Protein AF-A0A0N4VUR2-F1 (afdb_monomer)

Nearest PDB structures (foldseek):
  3dlx-assembly2_C  TM=9.865E-01  e=2.578E-16  Homo sapiens
  1o9l-assembly2_C  TM=9.875E-01  e=9.968E-16  Sus scrofa
  8i3y-assembly1_B  TM=9.852E-01  e=6.665E-13  Trypanosoma brucei brucei TREU927
  8i3y-assembly1_D  TM=9.845E-01  e=1.540E-12  Trypanosoma brucei brucei TREU927
  5dbn-assembly2_E  TM=8.502E-01  e=3.918E-10  Escherichia coli DH5[alpha]

Organism: Haemonchus placei (NCBI:txid6290)

Secondary structure (DSSP, 8-state):
-TTTT--HHHHHHHHHTT--SEEEE-S----TTSTTHHHHHTT-EEEEEES--TT-HHHHHHHHTTSSEEEE--HHHHHHHHHHHHTT------STTTTSHHHH---EEEE-SSSTT-EEEEPPPPP-------

Sequence (134 aa):
FGLCGVPENLIAALRETGQKNLTCVSNNAGVDDWGLGVLLKTRQIKKVIASYVGENEEFARQYLSGELELEFSPQGTLAERIRAAGAGIPAFYTPTGYGTLIQEGGAPMRYSQTEKGKIEVASPPKEVSSIKAE

Structure (mmCIF, N/CA/C/O backbone):
data_AF-A0A0N4VUR2-F1
#
_entry.id   AF-A0A0N4VUR2-F1
#
loop_
_atom_site.group_PDB
_atom_site.id
_atom_site.type_symbol
_atom_site.label_atom_id
_atom_site.label_alt_id
_atom_site.label_comp_id
_atom_site.label_asym_id
_atom_site.label_entity_id
_atom_site.label_seq_id
_atom_site.pdbx_PDB_ins_code
_atom_site.Cartn_x
_atom_site.Cartn_y
_atom_site.Cartn_z
_atom_site.occupancy
_atom_site.B_iso_or_equiv
_atom_site.auth_seq_id
_atom_site.auth_comp_id
_atom_site.auth_asym_id
_atom_site.auth_atom_id
_atom_site.pdbx_PDB_model_num
ATOM 1 N N . PHE A 1 1 ? -9.785 6.889 -10.256 1.00 89.62 1 PHE A N 1
ATOM 2 C CA . PHE A 1 1 ? -8.814 7.965 -9.960 1.00 89.62 1 PHE A CA 1
ATOM 3 C C . PHE A 1 1 ? -9.544 9.054 -9.200 1.00 89.62 1 PHE A C 1
ATOM 5 O O . PHE A 1 1 ? -10.571 9.517 -9.690 1.00 89.62 1 PHE A O 1
ATOM 12 N N . GLY A 1 2 ? -9.079 9.408 -8.000 1.00 86.69 2 GLY A N 1
ATOM 13 C CA . GLY A 1 2 ? -9.891 10.195 -7.071 1.00 86.69 2 GLY A CA 1
ATOM 14 C C . GLY A 1 2 ? -11.237 9.500 -6.851 1.00 86.69 2 GLY A C 1
ATOM 15 O O . GLY A 1 2 ? -11.268 8.335 -6.457 1.00 86.69 2 GLY A O 1
ATOM 16 N N . LEU A 1 3 ? -12.328 10.179 -7.211 1.00 87.31 3 LEU A N 1
ATOM 17 C CA . LEU A 1 3 ? -13.702 9.677 -7.079 1.00 87.31 3 LEU A CA 1
ATOM 18 C C . LEU A 1 3 ? -14.294 9.103 -8.379 1.00 87.31 3 LEU A C 1
ATOM 20 O O . LEU A 1 3 ? -15.388 8.550 -8.362 1.00 87.31 3 LEU A O 1
ATOM 24 N N . CYS A 1 4 ? -13.580 9.202 -9.503 1.00 92.62 4 CYS A N 1
ATOM 25 C CA . CYS A 1 4 ? -14.046 8.714 -10.801 1.00 92.62 4 CYS A CA 1
ATOM 26 C C . CYS A 1 4 ? -13.610 7.260 -11.051 1.00 92.62 4 CYS A C 1
ATOM 28 O O . CYS A 1 4 ? -12.446 6.911 -10.818 1.00 92.62 4 CYS A O 1
ATOM 30 N N . GLY A 1 5 ? -14.526 6.424 -11.555 1.00 92.69 5 GLY A N 1
ATOM 31 C CA . GLY A 1 5 ? -14.265 5.011 -11.866 1.00 92.69 5 GLY A CA 1
ATOM 32 C C . GLY A 1 5 ? -14.029 4.144 -10.625 1.00 92.69 5 GLY A C 1
ATOM 33 O O . GLY A 1 5 ? -13.261 3.185 -10.675 1.00 92.69 5 GLY A O 1
ATOM 34 N N . VAL A 1 6 ? -14.619 4.531 -9.494 1.00 94.06 6 VAL A N 1
ATOM 35 C CA . VAL A 1 6 ? -14.598 3.764 -8.245 1.00 94.06 6 VAL A CA 1
ATOM 36 C C . VAL A 1 6 ? -15.712 2.714 -8.309 1.00 94.06 6 VAL A C 1
ATOM 38 O O . VAL A 1 6 ? -16.783 3.041 -8.788 1.00 94.06 6 VAL A O 1
ATOM 41 N N . PRO A 1 7 ? -15.506 1.466 -7.859 1.00 95.75 7 PRO A N 1
ATOM 42 C CA . PRO A 1 7 ? -16.568 0.462 -7.831 1.00 95.75 7 PRO A CA 1
ATOM 43 C C . PRO A 1 7 ? -17.408 0.575 -6.543 1.00 95.75 7 PRO A C 1
ATOM 45 O O . PRO A 1 7 ? -17.294 -0.270 -5.651 1.00 95.75 7 PRO A O 1
ATOM 48 N N . GLU A 1 8 ? -18.233 1.621 -6.405 1.00 95.62 8 GLU A N 1
ATOM 49 C CA . GLU A 1 8 ? -18.887 1.974 -5.132 1.00 95.62 8 GLU A CA 1
ATOM 50 C C . GLU A 1 8 ? -19.762 0.856 -4.547 1.00 95.62 8 GLU A C 1
ATOM 52 O O . GLU A 1 8 ? -19.663 0.561 -3.356 1.00 95.62 8 GLU A O 1
ATOM 57 N N . ASN A 1 9 ? -20.540 0.161 -5.381 1.00 96.94 9 ASN A N 1
ATOM 58 C CA . ASN A 1 9 ? -21.428 -0.912 -4.921 1.00 96.94 9 ASN A CA 1
ATOM 59 C C . ASN A 1 9 ? -20.648 -2.128 -4.401 1.00 96.94 9 ASN A C 1
ATOM 61 O O . ASN A 1 9 ? -21.032 -2.731 -3.401 1.00 96.94 9 ASN A O 1
ATOM 65 N N . LEU A 1 10 ? -19.524 -2.474 -5.040 1.00 98.12 10 LEU A N 1
ATOM 66 C CA . LEU A 1 10 ? -18.671 -3.573 -4.577 1.00 98.12 10 LEU A CA 1
ATOM 67 C C . LEU A 1 10 ? -17.964 -3.214 -3.270 1.00 98.12 10 LEU A C 1
ATOM 69 O O . LEU A 1 10 ? -17.808 -4.068 -2.402 1.00 98.12 10 LEU A O 1
ATOM 73 N N . ILE A 1 11 ? -17.560 -1.954 -3.109 1.00 97.38 11 ILE A N 1
ATOM 74 C CA . ILE A 1 11 ? -16.956 -1.472 -1.865 1.00 97.38 11 ILE A CA 1
ATOM 75 C C . ILE A 1 11 ? -17.984 -1.482 -0.726 1.00 97.38 11 ILE A C 1
ATOM 77 O O . ILE A 1 11 ? -17.656 -1.915 0.379 1.00 97.38 11 ILE A O 1
ATOM 81 N N . ALA A 1 12 ? -19.222 -1.053 -0.986 1.00 96.88 12 ALA A N 1
ATOM 82 C CA . ALA A 1 12 ? -20.308 -1.125 -0.013 1.00 96.88 12 ALA A CA 1
ATOM 83 C C . ALA A 1 12 ? -20.595 -2.579 0.401 1.00 96.88 12 ALA A C 1
ATOM 85 O O . ALA A 1 12 ? -20.605 -2.879 1.593 1.00 96.88 12 ALA A O 1
ATOM 86 N N . ALA A 1 13 ? -20.700 -3.498 -0.562 1.00 98.19 13 ALA A N 1
ATOM 87 C CA . ALA A 1 13 ? -20.871 -4.921 -0.274 1.00 98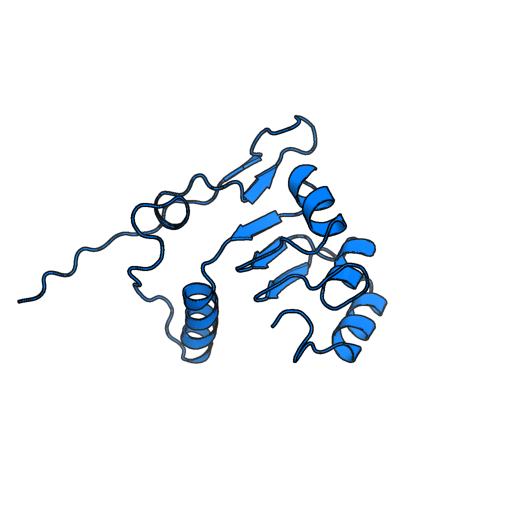.19 13 ALA A CA 1
ATOM 88 C C . ALA A 1 13 ? -19.689 -5.491 0.535 1.00 98.19 13 ALA A C 1
ATOM 90 O O . ALA A 1 13 ? -19.884 -6.201 1.519 1.00 98.19 13 ALA A O 1
ATOM 91 N N . LEU A 1 14 ? -18.445 -5.139 0.183 1.00 98.12 14 LEU A N 1
ATOM 92 C CA . LEU A 1 14 ? -17.254 -5.555 0.931 1.00 98.12 14 LEU A CA 1
ATOM 93 C C . LEU A 1 14 ? -17.258 -5.019 2.370 1.00 98.12 14 LEU A C 1
ATOM 95 O O . LEU A 1 14 ? -16.852 -5.729 3.294 1.00 98.12 14 LEU A O 1
ATOM 99 N N . ARG A 1 15 ? -17.730 -3.789 2.587 1.00 97.81 15 ARG A N 1
ATOM 100 C CA . ARG A 1 15 ? -17.907 -3.221 3.929 1.00 97.81 15 ARG A CA 1
ATOM 101 C C . ARG A 1 15 ? -18.859 -4.080 4.766 1.00 97.81 15 ARG A C 1
ATOM 103 O O . ARG A 1 15 ? -18.552 -4.393 5.912 1.00 97.81 15 ARG A O 1
ATOM 110 N N . GLU A 1 16 ? -19.986 -4.491 4.194 1.00 98.12 16 GLU A N 1
ATOM 111 C CA . GLU A 1 16 ? -20.999 -5.300 4.886 1.00 98.12 16 GLU A CA 1
ATOM 112 C C . GLU A 1 16 ? -20.483 -6.681 5.303 1.00 98.12 16 GLU A C 1
ATOM 114 O O . GLU A 1 16 ? -20.889 -7.190 6.346 1.00 98.12 16 GLU A O 1
ATOM 119 N N . THR A 1 17 ? -19.522 -7.256 4.569 1.00 98.25 17 THR A N 1
ATOM 120 C CA . THR A 1 17 ? -18.881 -8.520 4.984 1.00 98.25 17 THR A CA 1
ATOM 121 C C . THR A 1 17 ? -18.130 -8.410 6.315 1.00 98.25 17 THR A C 1
ATOM 123 O O . THR A 1 17 ? -17.856 -9.422 6.954 1.00 98.25 17 THR A O 1
ATOM 126 N N . GLY A 1 18 ? -17.732 -7.197 6.721 1.00 97.31 18 GLY A N 1
ATOM 127 C CA . GLY A 1 18 ? -16.940 -6.959 7.925 1.00 97.31 18 GLY A CA 1
ATOM 128 C C . GLY A 1 18 ? -15.497 -7.474 7.863 1.00 97.31 18 GLY A C 1
ATOM 129 O O . GLY A 1 18 ? -14.783 -7.343 8.861 1.00 97.31 18 GLY A O 1
ATOM 130 N N . GLN A 1 19 ? -15.046 -8.013 6.721 1.00 98.12 19 GLN A N 1
ATOM 131 C CA . GLN A 1 19 ? -13.713 -8.593 6.555 1.00 98.12 19 GLN A CA 1
ATOM 132 C C . GLN A 1 19 ? -12.620 -7.589 6.941 1.00 98.12 19 GLN A C 1
ATOM 134 O O . GLN A 1 19 ? -12.595 -6.456 6.454 1.00 98.12 19 GLN A O 1
ATOM 139 N N . LYS A 1 20 ? -11.716 -8.015 7.826 1.00 97.81 20 LYS A N 1
A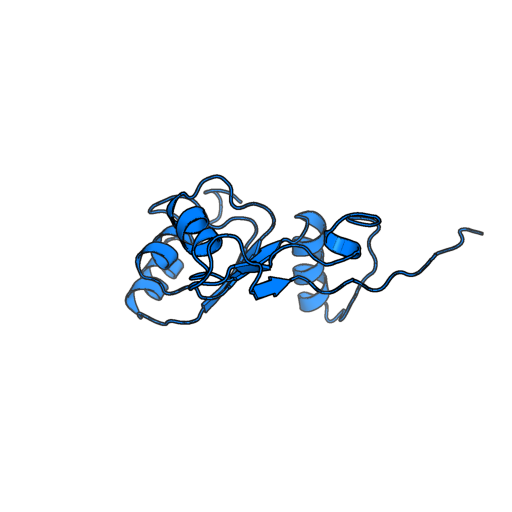TOM 140 C CA . LYS A 1 20 ? -10.619 -7.201 8.371 1.00 97.81 20 LYS A CA 1
ATOM 141 C C . LYS A 1 20 ? -9.283 -7.559 7.734 1.00 97.81 20 LYS A C 1
ATOM 143 O O . LYS A 1 20 ? -9.154 -8.560 7.034 1.00 97.81 20 LYS A O 1
ATOM 148 N N . ASN A 1 21 ? -8.270 -6.764 8.066 1.00 97.94 21 ASN A N 1
ATOM 149 C CA . ASN A 1 21 ? -6.881 -6.969 7.664 1.00 97.94 21 ASN A CA 1
ATOM 150 C C . ASN A 1 21 ? -6.659 -6.922 6.147 1.00 97.94 21 ASN A C 1
ATOM 152 O O . ASN A 1 21 ? -5.777 -7.601 5.622 1.00 97.94 21 ASN A O 1
ATOM 156 N N . LEU A 1 22 ? -7.451 -6.113 5.442 1.00 98.38 22 LEU A N 1
ATOM 157 C CA . LEU A 1 22 ? -7.339 -5.961 3.999 1.00 98.38 22 LEU A CA 1
ATOM 158 C C . LEU A 1 22 ? -6.047 -5.224 3.627 1.00 98.38 22 LEU A C 1
ATOM 160 O O . LEU A 1 22 ? -5.683 -4.223 4.252 1.00 98.38 22 LEU A O 1
ATOM 164 N N . THR A 1 23 ? -5.398 -5.700 2.566 1.00 98.31 23 THR A N 1
ATOM 165 C CA . THR A 1 23 ? -4.379 -4.941 1.837 1.00 98.31 23 THR A CA 1
ATOM 166 C C . THR A 1 23 ? -5.027 -4.384 0.582 1.00 98.31 23 THR A C 1
ATOM 168 O O . THR A 1 23 ? -5.425 -5.142 -0.302 1.00 98.31 23 THR A O 1
ATOM 171 N N . CYS A 1 24 ? -5.141 -3.065 0.498 1.00 97.19 24 CYS A N 1
ATOM 172 C CA . CYS A 1 24 ? -5.742 -2.388 -0.641 1.00 97.19 24 CYS A CA 1
ATOM 173 C C . CYS A 1 24 ? -4.656 -1.799 -1.545 1.00 97.19 24 CYS A C 1
ATOM 175 O O . CYS A 1 24 ? -3.746 -1.119 -1.077 1.00 97.19 24 CYS A O 1
ATOM 177 N N . VAL A 1 25 ? -4.774 -2.030 -2.852 1.00 97.50 25 VAL A N 1
ATOM 178 C CA . VAL A 1 25 ? -3.894 -1.449 -3.873 1.00 97.50 25 VAL A CA 1
ATOM 179 C C . VAL A 1 25 ? -4.736 -0.514 -4.726 1.00 97.50 25 VAL A C 1
ATOM 181 O O . VAL A 1 25 ? -5.671 -0.957 -5.388 1.00 97.50 25 VAL A O 1
ATOM 184 N N . SER A 1 26 ? -4.456 0.784 -4.670 1.00 95.69 26 SER A N 1
ATOM 185 C CA . SER A 1 26 ? -5.255 1.798 -5.361 1.00 95.69 26 SER A CA 1
ATOM 186 C C . SER A 1 26 ? -4.440 3.066 -5.561 1.00 95.69 26 SER A C 1
ATOM 188 O O . SER A 1 26 ? -3.568 3.373 -4.761 1.00 95.69 26 SER A O 1
ATOM 190 N N . ASN A 1 27 ? -4.743 3.848 -6.597 1.00 94.31 27 ASN A N 1
ATOM 191 C CA . ASN A 1 27 ? -4.085 5.141 -6.794 1.00 94.31 27 ASN A CA 1
ATOM 192 C C . ASN A 1 27 ? -4.278 6.072 -5.580 1.00 94.31 27 ASN A C 1
ATOM 194 O O . ASN A 1 27 ? -3.330 6.697 -5.114 1.00 94.31 27 ASN A O 1
ATOM 198 N N . ASN A 1 28 ? -5.505 6.117 -5.051 1.00 91.44 28 ASN A N 1
ATOM 199 C CA . ASN A 1 28 ? -5.903 6.915 -3.890 1.00 91.44 28 ASN A CA 1
ATOM 200 C C . ASN A 1 28 ? -6.766 6.078 -2.937 1.00 91.44 28 ASN A C 1
ATOM 202 O O . ASN A 1 28 ? -7.360 5.078 -3.351 1.00 91.44 28 ASN A O 1
ATOM 206 N N . ALA A 1 29 ? -6.920 6.535 -1.694 1.00 86.56 29 ALA A N 1
ATOM 207 C CA . ALA A 1 29 ? -7.846 5.940 -0.725 1.00 86.56 29 ALA A CA 1
ATOM 208 C C . ALA A 1 29 ? -9.295 6.478 -0.829 1.00 86.56 29 ALA A C 1
ATOM 210 O O . ALA A 1 29 ? -10.158 6.073 -0.057 1.00 86.56 29 ALA A O 1
ATOM 211 N N . GLY A 1 30 ? -9.588 7.359 -1.792 1.00 88.19 30 GLY A N 1
ATOM 212 C CA . GLY A 1 30 ? -10.839 8.124 -1.804 1.00 88.19 30 GLY A CA 1
ATOM 213 C C . GLY A 1 30 ? -10.832 9.221 -0.736 1.00 88.19 30 GLY A C 1
ATOM 214 O O . GLY A 1 30 ? -9.767 9.587 -0.241 1.00 88.19 30 GLY A O 1
ATOM 215 N N . VAL A 1 31 ? -12.016 9.719 -0.390 1.00 89.00 31 VAL A N 1
ATOM 216 C CA . VAL A 1 31 ? -12.231 10.740 0.651 1.00 89.00 31 VAL A CA 1
ATOM 217 C C . VAL A 1 31 ? -13.020 10.141 1.811 1.00 89.00 31 VAL A C 1
ATOM 219 O O . VAL A 1 31 ? -13.418 8.973 1.764 1.00 89.00 31 VAL A O 1
ATOM 222 N N . ASP A 1 32 ? -13.254 10.916 2.862 1.00 82.38 32 ASP A N 1
ATOM 223 C CA . ASP A 1 32 ? -14.151 10.494 3.931 1.00 82.38 32 ASP A CA 1
ATOM 224 C C . ASP A 1 32 ? -15.544 10.152 3.368 1.00 82.38 32 ASP A C 1
ATOM 226 O O . ASP A 1 32 ? -16.104 10.880 2.557 1.00 82.38 32 ASP A O 1
ATOM 230 N N . ASP A 1 33 ? -16.074 8.989 3.758 1.00 87.06 33 ASP A N 1
ATOM 231 C CA . ASP A 1 33 ? -17.358 8.430 3.293 1.00 87.06 33 ASP A CA 1
ATOM 232 C C . ASP A 1 33 ? -17.460 8.018 1.812 1.00 87.06 33 ASP A C 1
ATOM 234 O O . ASP A 1 33 ? -18.529 7.580 1.387 1.00 87.06 33 ASP A O 1
ATOM 238 N N . TRP A 1 34 ? -16.371 8.046 1.034 1.00 91.25 34 TRP A N 1
ATOM 239 C CA . TRP A 1 34 ? -16.401 7.600 -0.366 1.00 91.25 34 TRP A CA 1
ATOM 240 C C . TRP A 1 34 ? -15.178 6.774 -0.778 1.00 91.25 34 TRP A C 1
ATOM 242 O O . TRP A 1 34 ? -14.053 6.990 -0.327 1.00 91.25 34 TRP A O 1
ATOM 252 N N . GLY A 1 35 ? -15.376 5.821 -1.691 1.00 92.69 35 GLY A N 1
ATOM 253 C CA . GLY A 1 35 ? -14.315 4.904 -2.113 1.00 92.69 35 GLY A CA 1
ATOM 254 C C . GLY A 1 35 ? -13.780 4.085 -0.939 1.00 92.69 35 GLY A C 1
ATOM 255 O O . GLY A 1 35 ? -14.556 3.611 -0.116 1.00 92.69 35 GLY A O 1
ATOM 256 N N . LEU A 1 36 ? -12.460 3.908 -0.834 1.00 94.31 36 LEU A N 1
ATOM 257 C CA . LEU A 1 36 ? -11.874 3.104 0.248 1.00 94.31 36 LEU A CA 1
ATOM 258 C C . LEU A 1 36 ? -12.014 3.761 1.635 1.00 94.31 36 LEU A C 1
ATOM 260 O O . LEU A 1 36 ? -11.890 3.064 2.643 1.00 94.31 36 LEU A O 1
ATOM 264 N N . GLY A 1 37 ? -12.356 5.053 1.708 1.00 93.25 37 GLY A N 1
ATOM 265 C CA . GLY A 1 37 ? -12.606 5.764 2.961 1.00 93.25 37 GLY A CA 1
ATOM 266 C C . GLY A 1 37 ? -13.671 5.106 3.840 1.00 93.25 37 GLY A C 1
ATOM 267 O O . GLY A 1 37 ? -13.524 5.057 5.062 1.00 93.25 37 GLY A O 1
ATOM 268 N N . VAL A 1 38 ? -14.698 4.486 3.246 1.00 95.12 38 VAL A N 1
ATOM 269 C CA . VAL A 1 38 ? -15.748 3.785 4.014 1.00 95.12 38 VAL A CA 1
ATOM 270 C C . VAL A 1 38 ? -15.223 2.543 4.746 1.00 95.12 38 VAL A C 1
ATOM 272 O O . VAL A 1 38 ? -15.760 2.150 5.784 1.00 95.12 38 VAL A O 1
ATOM 275 N N . LEU A 1 39 ? -14.159 1.925 4.224 1.00 96.81 39 LEU A N 1
ATOM 276 C CA . LEU A 1 39 ? -13.503 0.762 4.825 1.00 96.81 39 LEU A CA 1
ATOM 277 C C . LEU A 1 39 ? -12.491 1.177 5.904 1.00 96.81 39 LEU A C 1
ATOM 279 O O . LEU A 1 39 ? -12.236 0.408 6.833 1.00 96.81 39 LEU A O 1
ATOM 283 N N . LEU A 1 40 ? -11.945 2.395 5.825 1.00 95.00 40 LEU A N 1
ATOM 284 C CA . LEU A 1 40 ? -11.110 2.969 6.885 1.00 95.00 40 LEU A CA 1
ATOM 285 C C . LEU A 1 40 ? -11.936 3.242 8.141 1.00 95.00 40 LEU A C 1
ATOM 287 O O . LEU A 1 40 ? -11.540 2.819 9.225 1.00 95.00 40 LEU A O 1
ATOM 291 N N . LYS A 1 41 ? -13.128 3.840 8.003 1.00 93.00 41 LYS A N 1
ATOM 292 C CA . LYS A 1 41 ? -14.028 4.116 9.142 1.00 93.00 41 LYS A CA 1
ATOM 293 C C . LYS A 1 41 ? -14.417 2.862 9.923 1.00 93.00 41 LYS A C 1
ATOM 295 O O . LYS A 1 41 ? -14.582 2.893 11.139 1.00 93.00 41 LYS A O 1
ATOM 300 N N . THR A 1 42 ? -14.540 1.736 9.229 1.00 96.00 42 THR A N 1
ATOM 301 C CA . THR A 1 42 ? -14.840 0.436 9.838 1.00 96.00 42 THR A CA 1
ATOM 302 C C . THR A 1 42 ? -13.584 -0.336 10.251 1.00 96.00 42 THR A C 1
ATOM 304 O O . THR A 1 42 ? -13.706 -1.463 10.730 1.00 96.00 42 THR A O 1
ATOM 307 N N . ARG A 1 43 ? -12.379 0.235 10.102 1.00 96.81 43 ARG A N 1
ATOM 308 C CA . ARG A 1 43 ? -11.077 -0.401 10.385 1.00 96.81 43 ARG A CA 1
ATOM 309 C C . ARG A 1 43 ? -10.894 -1.747 9.676 1.00 96.81 43 ARG A C 1
ATOM 311 O O . ARG A 1 43 ? -10.413 -2.715 10.259 1.00 96.81 43 ARG A O 1
ATOM 318 N N . GLN A 1 44 ? -11.357 -1.854 8.432 1.00 98.19 44 GLN A N 1
ATOM 319 C CA . GLN A 1 44 ? -11.209 -3.072 7.628 1.00 98.19 44 GLN A CA 1
ATOM 320 C C . GLN A 1 44 ? -9.853 -3.160 6.922 1.00 98.19 44 GLN A C 1
ATOM 322 O O . GLN A 1 44 ? -9.393 -4.262 6.616 1.00 98.19 44 GLN A O 1
ATOM 327 N N . ILE A 1 45 ? -9.195 -2.024 6.694 1.00 97.81 45 ILE A N 1
ATOM 328 C CA . ILE A 1 45 ? -7.912 -1.948 5.992 1.00 97.81 45 ILE A CA 1
ATOM 329 C C . ILE A 1 45 ? -6.756 -2.000 6.994 1.00 97.81 45 ILE A C 1
ATOM 331 O O . ILE A 1 45 ? -6.737 -1.239 7.954 1.00 97.81 45 ILE A O 1
ATOM 335 N N . LYS A 1 46 ? -5.783 -2.883 6.745 1.00 98.00 46 LYS A N 1
ATOM 336 C CA . LYS A 1 46 ? -4.502 -2.945 7.469 1.00 98.00 46 LYS A CA 1
ATOM 337 C C . LYS A 1 46 ? -3.379 -2.249 6.706 1.00 98.00 46 LYS A C 1
ATOM 339 O O . LYS A 1 46 ? -2.527 -1.620 7.325 1.00 98.00 46 LYS A O 1
ATOM 344 N N . LYS A 1 47 ? -3.356 -2.386 5.376 1.00 97.94 47 LYS A N 1
ATOM 345 C CA . LYS A 1 47 ? -2.307 -1.821 4.521 1.00 97.94 47 LYS A CA 1
ATOM 346 C C . LYS A 1 47 ? -2.894 -1.189 3.269 1.00 97.94 47 LYS A C 1
ATOM 348 O O . LYS A 1 47 ? -3.773 -1.768 2.633 1.00 97.94 47 LYS A O 1
ATOM 353 N N . VAL A 1 48 ? -2.351 -0.044 2.872 1.00 97.44 48 VAL A N 1
ATOM 354 C CA . VAL A 1 48 ? -2.623 0.588 1.580 1.00 97.44 48 VAL A CA 1
ATOM 355 C C . VAL A 1 48 ? -1.331 0.729 0.786 1.00 97.44 48 VAL A C 1
ATOM 357 O O . VAL A 1 48 ? -0.314 1.174 1.307 1.00 97.44 48 VAL A O 1
ATOM 360 N N . ILE A 1 49 ? -1.372 0.356 -0.491 1.00 97.69 49 ILE A N 1
ATOM 361 C CA . ILE A 1 49 ? -0.332 0.664 -1.475 1.00 97.69 49 ILE A CA 1
ATOM 362 C C . ILE A 1 49 ? -0.910 1.720 -2.412 1.00 97.69 49 ILE A C 1
ATOM 364 O O . ILE A 1 49 ? -1.853 1.420 -3.150 1.00 97.69 49 ILE A O 1
ATOM 368 N N . ALA A 1 50 ? -0.382 2.945 -2.356 1.00 96.19 50 ALA A N 1
ATOM 369 C CA . ALA A 1 50 ? -0.958 4.088 -3.064 1.00 96.19 50 ALA A CA 1
ATOM 370 C C . ALA A 1 50 ? 0.077 5.097 -3.558 1.00 96.19 50 ALA A C 1
ATOM 372 O O . ALA A 1 50 ? 1.225 5.115 -3.112 1.00 96.19 50 ALA A O 1
ATOM 373 N N . SER A 1 51 ? -0.349 5.950 -4.491 1.00 94.88 51 SER A N 1
ATOM 374 C CA . SER A 1 51 ? 0.470 7.043 -5.020 1.00 94.88 51 SER A CA 1
ATOM 375 C C . SER A 1 51 ? 0.187 8.380 -4.342 1.00 94.88 51 SER A C 1
ATOM 377 O O . SER A 1 51 ? 1.070 9.233 -4.295 1.00 94.88 51 SER A O 1
ATOM 379 N N . TYR A 1 52 ? -1.016 8.554 -3.784 1.00 90.88 52 TYR A N 1
ATOM 380 C CA . TYR A 1 52 ? -1.429 9.776 -3.102 1.00 90.88 52 TYR A CA 1
ATOM 381 C C . TYR A 1 52 ? -2.551 9.515 -2.086 1.00 90.88 52 TYR A C 1
ATOM 383 O O . TYR A 1 52 ? -3.502 8.790 -2.381 1.00 90.88 52 TYR A O 1
ATOM 391 N N . VAL A 1 53 ? -2.469 10.141 -0.908 1.00 82.69 53 VAL A N 1
ATOM 392 C CA . VAL A 1 53 ? -3.390 9.908 0.228 1.00 82.69 53 VAL A CA 1
ATOM 393 C C . VAL A 1 53 ? -3.863 11.197 0.923 1.00 82.69 53 VAL A C 1
ATOM 395 O O . VAL A 1 53 ? -4.355 11.144 2.041 1.00 82.69 53 VAL A O 1
ATOM 398 N N . GLY A 1 54 ? -3.700 12.365 0.292 1.00 74.81 54 GLY A N 1
ATOM 399 C CA . GLY A 1 54 ? -3.833 13.663 0.973 1.00 74.81 54 GLY A CA 1
ATOM 400 C C . GLY A 1 54 ? -5.253 14.150 1.300 1.00 74.81 54 GLY A C 1
ATOM 401 O O . GLY A 1 54 ? -5.379 15.089 2.072 1.00 74.81 54 GLY A O 1
ATOM 402 N N . GLU A 1 55 ? -6.309 13.537 0.759 1.00 78.75 55 GLU A N 1
ATOM 403 C CA . GLU A 1 55 ? -7.701 14.026 0.884 1.00 78.75 55 GLU A CA 1
ATOM 404 C C . GLU A 1 55 ? -8.571 13.182 1.839 1.00 78.75 55 GLU A C 1
ATOM 406 O O . GLU A 1 55 ? -9.790 13.122 1.696 1.00 78.75 55 GLU A O 1
ATOM 411 N N . ASN A 1 56 ? -7.960 12.477 2.795 1.00 84.06 56 ASN A N 1
ATOM 412 C CA . ASN A 1 56 ? -8.682 11.621 3.737 1.00 84.06 56 ASN A CA 1
ATOM 413 C C . ASN A 1 56 ? -8.104 11.776 5.150 1.00 84.06 56 ASN A C 1
ATOM 415 O O . ASN A 1 56 ? -7.000 11.300 5.438 1.00 84.06 56 ASN A O 1
ATOM 419 N N . GLU A 1 57 ? -8.833 12.468 6.027 1.00 90.38 57 GLU A N 1
ATOM 420 C CA . GLU A 1 57 ? -8.347 12.776 7.376 1.00 90.38 57 GLU A CA 1
ATOM 421 C C . GLU A 1 57 ? -8.228 11.513 8.231 1.00 90.38 57 GLU A C 1
ATOM 423 O O . GLU A 1 57 ? -7.248 11.348 8.963 1.00 90.38 57 GLU A O 1
ATOM 428 N N . GLU A 1 58 ? -9.174 10.578 8.099 1.00 93.75 58 GLU A N 1
ATOM 429 C CA . GLU A 1 58 ? -9.143 9.318 8.843 1.00 93.75 58 GLU A CA 1
ATOM 430 C C . GLU A 1 58 ? -7.963 8.439 8.417 1.00 93.75 58 GLU A C 1
ATOM 432 O O . GLU A 1 58 ? -7.313 7.819 9.262 1.00 93.75 58 GLU A O 1
ATOM 437 N N . PHE A 1 59 ? -7.624 8.436 7.126 1.00 94.56 59 PHE A N 1
ATOM 438 C CA . PHE A 1 59 ? -6.414 7.797 6.621 1.00 94.56 59 PHE A CA 1
ATOM 439 C C . PHE A 1 59 ? -5.178 8.379 7.310 1.00 94.56 59 PHE A C 1
ATOM 441 O O . PHE A 1 59 ? -4.369 7.635 7.868 1.00 94.56 59 PHE A O 1
ATOM 448 N N . ALA A 1 60 ? -5.028 9.707 7.284 1.00 93.81 60 ALA A N 1
ATOM 449 C CA . ALA A 1 60 ? -3.875 10.380 7.871 1.00 93.81 60 ALA A CA 1
ATOM 450 C C . ALA A 1 60 ? -3.782 10.107 9.379 1.00 93.81 60 ALA A C 1
ATOM 452 O O . ALA A 1 60 ? -2.702 9.794 9.885 1.00 93.81 60 ALA A O 1
ATOM 453 N N . ARG A 1 61 ? -4.917 10.138 10.089 1.00 95.31 61 ARG A N 1
ATOM 454 C CA . ARG A 1 61 ? -5.007 9.815 11.516 1.00 95.31 61 ARG A CA 1
ATOM 455 C C . ARG A 1 61 ? -4.564 8.378 11.802 1.00 95.31 61 ARG A C 1
ATOM 457 O O . ARG A 1 61 ? -3.732 8.171 12.687 1.00 95.31 61 ARG A O 1
ATOM 464 N N . GLN A 1 62 ? -5.086 7.386 11.075 1.00 96.62 62 GLN A N 1
ATOM 465 C CA . GLN A 1 62 ? -4.724 5.974 11.266 1.00 96.62 62 GLN A CA 1
ATOM 466 C C . GLN A 1 62 ? -3.258 5.699 10.911 1.00 96.62 62 GLN A C 1
ATOM 468 O O . GLN A 1 62 ? -2.575 4.956 11.612 1.00 96.62 62 GLN A O 1
ATOM 473 N N . TYR A 1 63 ? -2.742 6.327 9.855 1.00 96.38 63 TYR A N 1
ATOM 474 C CA . TYR A 1 63 ? -1.344 6.189 9.461 1.00 96.38 63 TYR A CA 1
ATOM 475 C C . TYR A 1 63 ? -0.394 6.782 10.514 1.00 96.38 63 TYR A C 1
ATOM 477 O O . TYR A 1 63 ? 0.501 6.089 10.996 1.00 96.38 63 TYR A O 1
ATOM 485 N N . LEU A 1 64 ? -0.623 8.031 10.941 1.00 95.94 64 LEU A N 1
ATOM 486 C CA . LEU A 1 64 ? 0.225 8.722 11.924 1.00 95.94 64 LEU A CA 1
ATOM 487 C C . LEU A 1 64 ? 0.140 8.125 13.337 1.00 95.94 64 LEU A C 1
ATOM 489 O O . LEU A 1 64 ? 1.075 8.283 14.120 1.00 95.94 64 LEU A O 1
ATOM 493 N N . SER A 1 65 ? -0.962 7.447 13.668 1.00 96.69 65 SER A N 1
ATOM 494 C CA . SER A 1 65 ? -1.115 6.699 14.925 1.00 96.69 65 SER A CA 1
ATOM 495 C C . SER A 1 65 ? -0.528 5.288 14.874 1.00 96.69 65 SER A C 1
ATOM 497 O O . SER A 1 65 ? -0.448 4.641 15.912 1.00 96.69 65 SER A O 1
ATOM 499 N N . GLY A 1 66 ? -0.120 4.795 13.700 1.00 97.19 66 GLY A N 1
ATOM 500 C CA . GLY A 1 66 ? 0.401 3.437 13.535 1.00 97.19 66 GLY A CA 1
ATOM 501 C C . GLY A 1 66 ? -0.670 2.343 13.437 1.00 97.19 66 GLY A C 1
ATOM 502 O O . GLY A 1 66 ? -0.327 1.158 13.464 1.00 97.19 66 GLY A O 1
ATOM 503 N N . GLU A 1 67 ? -1.953 2.709 13.331 1.00 96.69 67 GLU A N 1
ATOM 504 C CA . GLU A 1 67 ? -3.076 1.787 13.080 1.00 96.69 67 GLU A CA 1
ATOM 505 C C . GLU A 1 67 ? -3.044 1.223 11.643 1.00 96.69 67 GLU A C 1
ATOM 507 O O . GLU A 1 67 ? -3.491 0.099 11.420 1.00 96.69 67 GLU A O 1
ATOM 512 N N . LEU A 1 68 ? -2.490 1.977 10.683 1.00 97.00 68 LEU A N 1
ATOM 513 C CA . LEU A 1 68 ? -2.494 1.659 9.251 1.00 97.00 68 LEU A CA 1
ATOM 514 C C . LEU A 1 68 ? -1.079 1.648 8.652 1.00 97.00 68 LEU A C 1
ATOM 516 O O . LEU A 1 68 ? -0.273 2.542 8.912 1.00 97.00 68 LEU A O 1
ATOM 520 N N . GLU A 1 69 ? -0.798 0.662 7.798 1.00 97.88 69 GLU A N 1
ATOM 521 C CA . GLU A 1 69 ? 0.415 0.618 6.976 1.00 97.88 69 GLU A CA 1
ATOM 522 C C . GLU A 1 69 ? 0.209 1.318 5.629 1.00 97.88 69 GLU A C 1
ATOM 524 O O . GLU A 1 69 ? -0.802 1.114 4.952 1.00 97.88 69 GLU A O 1
ATOM 529 N N . LEU A 1 70 ? 1.213 2.073 5.191 1.00 97.19 70 LEU A N 1
ATOM 530 C CA . LEU A 1 70 ? 1.250 2.714 3.883 1.00 97.19 70 LEU A CA 1
ATOM 531 C C . LEU A 1 70 ? 2.536 2.355 3.140 1.00 97.19 70 LEU A C 1
ATOM 533 O O . LEU A 1 70 ? 3.639 2.580 3.618 1.00 97.19 70 LEU A O 1
ATOM 537 N N . GLU A 1 71 ? 2.398 1.841 1.926 1.00 97.12 71 GLU A N 1
ATOM 538 C CA . GLU A 1 71 ? 3.486 1.766 0.957 1.00 97.12 71 GLU A CA 1
ATOM 539 C C . GLU A 1 71 ? 3.253 2.820 -0.125 1.00 97.12 71 GLU A C 1
ATOM 541 O O . GLU A 1 71 ? 2.366 2.675 -0.973 1.00 97.12 71 GLU A O 1
ATOM 546 N N . PHE A 1 72 ? 4.060 3.878 -0.111 1.00 94.94 72 PHE A N 1
ATOM 547 C CA . PHE A 1 72 ? 4.045 4.853 -1.193 1.00 94.94 72 PHE A CA 1
ATOM 548 C C . PHE A 1 72 ? 4.699 4.284 -2.454 1.00 94.94 72 PHE A C 1
ATOM 550 O O . PHE A 1 72 ? 5.824 3.780 -2.435 1.00 94.94 72 PHE A O 1
ATOM 557 N N . SER A 1 73 ? 4.002 4.403 -3.581 1.00 96.56 73 SER A N 1
ATOM 558 C CA . SER A 1 73 ? 4.505 4.021 -4.897 1.00 96.56 73 SER A CA 1
ATOM 559 C C . SER A 1 73 ? 4.201 5.134 -5.901 1.00 96.56 73 SER A C 1
ATOM 561 O O . SER A 1 73 ? 3.041 5.523 -6.017 1.00 96.56 73 SER A O 1
ATOM 563 N N . PRO A 1 74 ? 5.194 5.651 -6.652 1.00 97.69 74 PRO A N 1
ATOM 564 C CA . PRO A 1 74 ? 4.930 6.632 -7.702 1.00 97.69 74 PRO A CA 1
ATOM 565 C C . PRO A 1 74 ? 3.827 6.141 -8.645 1.00 97.69 74 PRO A C 1
ATOM 567 O O . PRO A 1 74 ? 3.819 4.969 -9.017 1.00 97.69 74 PRO A O 1
ATOM 570 N N . GLN A 1 75 ? 2.902 7.019 -9.041 1.00 98.19 75 GLN A N 1
ATOM 571 C CA . GLN A 1 75 ? 1.686 6.633 -9.773 1.00 98.19 75 GLN A CA 1
ATOM 572 C C . GLN A 1 75 ? 1.970 5.792 -11.028 1.00 98.19 75 GLN A C 1
ATOM 574 O O . GLN A 1 75 ? 1.342 4.753 -11.224 1.00 98.19 75 GLN A O 1
ATOM 579 N N . GLY A 1 76 ? 2.944 6.204 -11.848 1.00 98.25 76 GLY A N 1
ATOM 580 C CA . GLY A 1 76 ? 3.352 5.444 -13.034 1.00 98.25 76 GLY A CA 1
ATOM 581 C C . GLY A 1 76 ? 3.951 4.079 -12.685 1.00 98.25 76 GLY A C 1
ATOM 582 O O . GLY A 1 76 ? 3.615 3.080 -13.311 1.00 98.25 76 GLY A O 1
ATOM 583 N N . THR A 1 77 ? 4.772 4.006 -11.632 1.00 98.19 77 THR A N 1
ATOM 584 C CA . 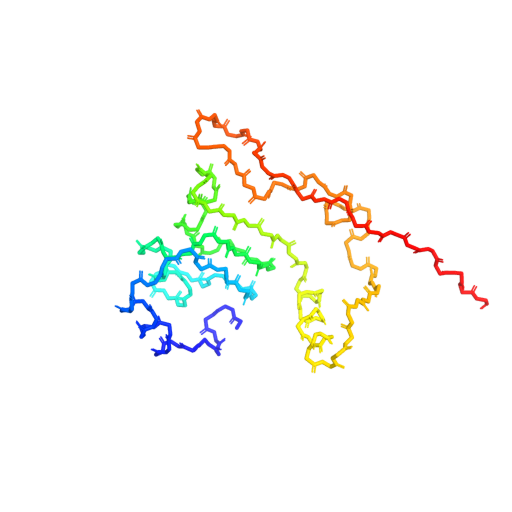THR A 1 77 ? 5.338 2.744 -11.133 1.00 98.19 77 THR A CA 1
ATOM 585 C C . THR A 1 77 ? 4.253 1.809 -10.605 1.00 98.19 77 THR A C 1
ATOM 587 O O . THR A 1 77 ? 4.315 0.612 -10.862 1.00 98.19 77 THR A O 1
ATOM 590 N N . LEU A 1 78 ? 3.253 2.323 -9.885 1.00 98.31 78 LEU A N 1
ATOM 591 C CA . LEU A 1 78 ? 2.132 1.526 -9.388 1.00 98.31 78 LEU A CA 1
ATOM 592 C C . LEU A 1 78 ? 1.320 0.930 -10.543 1.00 98.31 78 LEU A C 1
ATOM 594 O O . LEU A 1 78 ? 1.036 -0.267 -10.540 1.00 98.31 78 LEU A O 1
ATOM 598 N N . ALA A 1 79 ? 0.991 1.752 -11.541 1.00 98.44 79 ALA A N 1
ATOM 599 C CA . ALA A 1 79 ? 0.286 1.304 -12.735 1.00 98.44 79 ALA A CA 1
ATOM 600 C C . ALA A 1 79 ? 1.087 0.234 -13.496 1.00 98.44 79 ALA A C 1
ATOM 602 O O . ALA A 1 79 ? 0.542 -0.817 -13.831 1.00 98.44 79 ALA A O 1
ATOM 603 N N . GLU A 1 80 ? 2.389 0.453 -13.697 1.00 98.62 80 GLU A N 1
ATOM 604 C CA . GLU A 1 80 ? 3.242 -0.498 -14.413 1.00 98.62 80 GLU A CA 1
ATOM 605 C C . GLU A 1 80 ? 3.458 -1.798 -13.628 1.00 98.62 80 GLU A C 1
ATOM 607 O O . GLU A 1 80 ? 3.474 -2.862 -14.232 1.00 98.62 80 GLU A O 1
ATOM 612 N N . ARG A 1 81 ? 3.509 -1.767 -12.286 1.00 98.25 81 ARG A N 1
ATOM 613 C CA . ARG A 1 81 ? 3.513 -2.988 -11.450 1.00 98.25 81 ARG A CA 1
ATOM 614 C C . ARG A 1 81 ? 2.274 -3.843 -11.696 1.00 98.25 81 ARG A C 1
ATOM 616 O O . ARG A 1 81 ? 2.397 -5.054 -11.864 1.00 98.25 81 ARG A O 1
ATOM 623 N N . ILE A 1 82 ? 1.096 -3.221 -11.730 1.00 98.31 82 ILE A N 1
ATOM 624 C CA . ILE A 1 82 ? -0.170 -3.922 -11.985 1.00 98.31 82 ILE A CA 1
ATOM 625 C C . ILE A 1 82 ? -0.184 -4.481 -13.415 1.00 98.31 82 ILE A C 1
ATOM 627 O O . ILE A 1 82 ? -0.508 -5.653 -13.610 1.00 98.31 82 ILE A O 1
ATOM 631 N N . ARG A 1 83 ? 0.223 -3.677 -14.408 1.00 98.69 83 ARG A N 1
ATOM 632 C CA . ARG A 1 83 ? 0.301 -4.100 -15.815 1.00 98.69 83 ARG A CA 1
ATOM 633 C C . ARG A 1 83 ? 1.283 -5.260 -16.012 1.00 98.69 83 ARG A C 1
ATOM 635 O O . ARG A 1 83 ? 0.934 -6.244 -16.657 1.00 98.69 83 ARG A O 1
ATOM 642 N N . ALA A 1 84 ? 2.488 -5.153 -15.455 1.00 98.62 84 ALA A N 1
ATOM 643 C CA . ALA A 1 84 ? 3.538 -6.163 -15.539 1.00 98.62 84 ALA A CA 1
ATOM 644 C C . ALA A 1 84 ? 3.075 -7.494 -14.934 1.00 98.62 84 ALA A C 1
ATOM 646 O O . ALA A 1 84 ? 3.167 -8.521 -15.603 1.00 98.62 84 ALA A O 1
ATOM 647 N N . ALA A 1 85 ? 2.479 -7.467 -13.736 1.00 98.19 85 ALA A N 1
ATOM 648 C CA . ALA A 1 85 ? 1.933 -8.664 -13.099 1.00 98.19 85 ALA A CA 1
ATOM 649 C C . ALA A 1 85 ? 0.841 -9.330 -13.955 1.00 98.19 85 ALA A C 1
ATOM 651 O O . ALA A 1 85 ? 0.890 -10.539 -14.176 1.00 98.19 85 ALA A O 1
ATOM 652 N N . GLY A 1 86 ? -0.099 -8.548 -14.501 1.00 98.19 86 GLY A N 1
ATOM 653 C CA . GLY A 1 86 ? -1.131 -9.060 -15.413 1.00 98.19 86 GLY A CA 1
ATOM 654 C C . GLY A 1 86 ? -0.576 -9.638 -16.722 1.00 98.19 86 GLY A C 1
ATOM 655 O O . GLY A 1 86 ? -1.212 -10.492 -17.332 1.00 98.19 86 GLY A O 1
ATOM 656 N N . ALA A 1 87 ? 0.620 -9.211 -17.133 1.00 98.62 87 ALA A N 1
ATOM 657 C CA . ALA A 1 87 ? 1.332 -9.709 -18.308 1.00 98.62 87 ALA A CA 1
ATOM 658 C C . ALA A 1 87 ? 2.334 -10.842 -18.000 1.00 98.62 87 ALA A C 1
ATOM 660 O O . ALA A 1 87 ? 3.057 -11.266 -18.898 1.00 98.62 87 ALA A O 1
ATOM 661 N N . GLY A 1 88 ? 2.418 -11.320 -16.752 1.00 98.19 88 GLY A N 1
ATOM 662 C CA . GLY A 1 88 ? 3.379 -12.356 -16.355 1.00 98.19 88 GLY A CA 1
ATOM 663 C C . GLY A 1 88 ? 4.836 -11.879 -16.278 1.00 98.19 88 GLY A C 1
ATOM 664 O O . GLY A 1 88 ? 5.751 -12.697 -16.340 1.00 98.19 88 GLY A O 1
ATOM 665 N N . ILE A 1 89 ? 5.070 -10.570 -16.145 1.00 98.56 89 ILE A N 1
ATOM 666 C CA . ILE A 1 89 ? 6.399 -9.967 -15.996 1.00 98.56 89 ILE A CA 1
ATOM 667 C C . ILE A 1 89 ? 6.663 -9.734 -14.499 1.00 98.56 89 ILE A C 1
ATOM 669 O O . ILE A 1 89 ? 5.984 -8.906 -13.887 1.00 98.56 89 ILE A O 1
ATOM 673 N N . PRO A 1 90 ? 7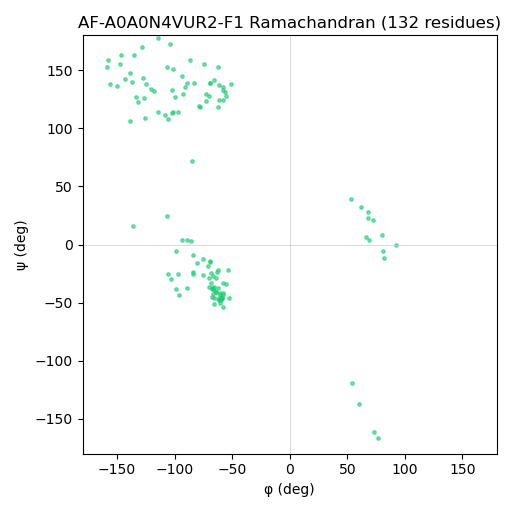.637 -10.431 -13.883 1.00 97.12 90 PRO A N 1
ATOM 674 C CA . PRO A 1 90 ? 7.815 -10.407 -12.430 1.00 97.12 90 PRO A CA 1
ATOM 675 C C . PRO A 1 90 ? 8.446 -9.109 -11.902 1.00 97.12 90 PRO A C 1
ATOM 677 O O . PRO A 1 90 ? 8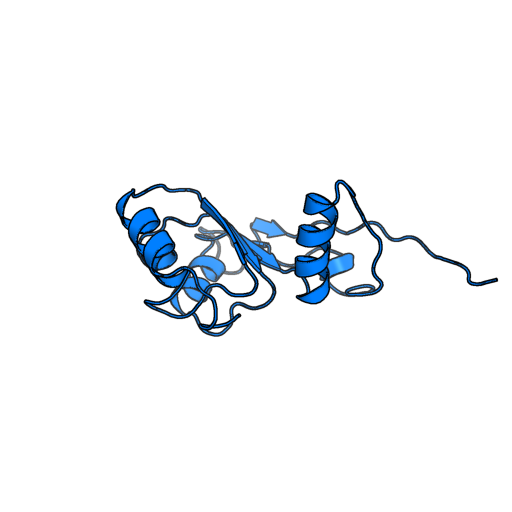.221 -8.752 -10.747 1.00 97.12 90 PRO A O 1
ATOM 680 N N . ALA A 1 91 ? 9.233 -8.404 -12.720 1.00 97.19 91 ALA A N 1
ATOM 681 C CA . ALA A 1 91 ? 9.900 -7.157 -12.352 1.00 97.19 91 ALA A CA 1
ATOM 682 C C . ALA A 1 91 ? 10.255 -6.323 -13.594 1.00 97.19 91 ALA A C 1
ATOM 684 O O . ALA A 1 91 ? 10.363 -6.850 -14.700 1.00 97.19 91 ALA A O 1
ATOM 685 N N . PHE A 1 92 ? 10.459 -5.021 -13.398 1.00 96.81 92 PHE A N 1
ATOM 686 C CA . PHE A 1 92 ? 10.931 -4.081 -14.416 1.00 96.81 92 PHE A CA 1
ATOM 687 C C . PHE A 1 92 ? 11.782 -2.986 -13.759 1.00 96.81 92 PHE A C 1
ATOM 689 O O . PHE A 1 92 ? 11.594 -2.676 -12.581 1.00 96.81 92 PHE A O 1
ATOM 696 N N . TYR A 1 93 ? 12.679 -2.369 -14.530 1.00 96.69 93 TYR A N 1
ATOM 697 C CA . TYR A 1 93 ? 13.394 -1.164 -14.104 1.00 96.69 93 TYR A CA 1
ATOM 698 C C . TYR A 1 93 ? 12.666 0.093 -14.582 1.00 96.69 93 TYR A C 1
ATOM 700 O O . TYR A 1 93 ? 12.099 0.132 -15.672 1.00 96.69 93 TYR A O 1
ATOM 708 N N . THR A 1 94 ? 12.707 1.142 -13.766 1.00 97.25 94 THR A N 1
ATOM 709 C CA . THR A 1 94 ? 12.230 2.481 -14.120 1.00 97.25 94 THR A CA 1
ATOM 710 C C . THR A 1 94 ? 13.149 3.526 -13.490 1.00 97.25 94 THR A C 1
ATOM 712 O O . THR A 1 94 ? 13.580 3.328 -12.353 1.00 97.25 94 THR A O 1
ATOM 715 N N . PRO A 1 95 ? 13.446 4.648 -14.174 1.00 96.56 95 PRO A N 1
ATOM 716 C CA . PRO A 1 95 ? 14.188 5.750 -13.562 1.00 96.56 95 PRO A CA 1
ATOM 717 C C . PRO A 1 95 ? 13.372 6.477 -12.478 1.00 96.56 95 PRO A C 1
ATOM 719 O O . PRO A 1 95 ? 13.926 7.242 -11.688 1.00 96.56 95 PRO A O 1
ATOM 722 N N . THR A 1 96 ? 12.049 6.272 -12.424 1.00 97.81 96 THR A N 1
ATOM 723 C CA . THR A 1 96 ? 11.167 6.945 -11.467 1.00 97.81 96 THR A CA 1
ATOM 724 C C . THR A 1 96 ? 11.527 6.593 -10.021 1.00 97.81 96 THR A C 1
ATOM 726 O O . THR A 1 96 ? 11.384 5.450 -9.591 1.00 97.81 96 THR A O 1
ATOM 729 N N . GLY A 1 97 ? 11.912 7.609 -9.247 1.00 96.56 97 GLY A N 1
ATOM 730 C CA . GLY A 1 97 ? 12.225 7.487 -7.821 1.00 96.56 97 GLY A CA 1
ATOM 731 C C . GLY A 1 97 ? 13.699 7.227 -7.508 1.00 96.56 97 GLY A C 1
ATOM 732 O O . GLY A 1 97 ? 14.036 7.146 -6.328 1.00 96.56 97 GLY A O 1
ATOM 733 N N . TYR A 1 98 ? 14.573 7.128 -8.515 1.00 97.06 98 TYR A N 1
ATOM 734 C CA . TYR A 1 98 ? 16.020 7.043 -8.304 1.00 97.06 98 TYR A CA 1
ATOM 735 C C . TYR A 1 98 ? 16.553 8.262 -7.528 1.00 97.06 98 TYR A C 1
ATOM 737 O O . TYR A 1 98 ? 16.160 9.390 -7.830 1.00 97.06 98 TYR A O 1
ATOM 745 N N . GLY A 1 99 ? 17.420 8.040 -6.530 1.00 96.44 99 GLY A N 1
ATOM 746 C CA . GLY A 1 99 ? 17.962 9.108 -5.674 1.00 96.44 99 GLY A CA 1
ATOM 747 C C . GLY A 1 99 ? 16.931 9.759 -4.745 1.00 96.44 99 GLY A C 1
ATOM 748 O O . GLY A 1 99 ? 17.075 10.915 -4.359 1.00 96.44 99 GLY A O 1
ATOM 749 N N . THR A 1 100 ? 15.839 9.054 -4.442 1.00 97.81 100 THR A N 1
ATOM 750 C CA . THR A 1 100 ? 14.807 9.499 -3.494 1.00 97.81 100 THR A CA 1
ATOM 751 C C . THR A 1 100 ? 14.542 8.402 -2.467 1.00 97.81 100 THR A C 1
ATOM 753 O O . THR A 1 100 ? 14.909 7.249 -2.692 1.00 97.81 100 THR A O 1
ATOM 756 N N . LEU A 1 101 ? 13.777 8.707 -1.412 1.00 96.62 101 LEU A N 1
ATOM 757 C CA . LEU A 1 101 ? 13.317 7.715 -0.426 1.00 96.62 101 LEU A CA 1
ATOM 758 C C . LEU A 1 101 ? 12.583 6.508 -1.043 1.00 96.62 101 LEU A C 1
ATOM 760 O O . LEU A 1 101 ? 12.523 5.448 -0.428 1.00 96.62 101 LEU A O 1
ATOM 764 N N . ILE A 1 102 ? 12.030 6.636 -2.257 1.00 96.62 102 ILE A N 1
ATOM 765 C CA . ILE A 1 102 ? 11.423 5.501 -2.968 1.00 96.62 102 ILE A CA 1
ATOM 766 C C . ILE A 1 102 ? 12.472 4.449 -3.345 1.00 96.62 102 ILE A C 1
ATOM 768 O O . ILE A 1 102 ? 12.148 3.262 -3.351 1.00 96.62 102 ILE A O 1
ATOM 772 N N . GLN A 1 103 ? 13.688 4.866 -3.704 1.00 97.38 103 GLN A N 1
ATOM 773 C CA . GLN A 1 103 ? 14.786 3.973 -4.078 1.00 97.38 103 GLN A CA 1
ATOM 774 C C . GLN A 1 103 ? 15.728 3.697 -2.907 1.00 97.38 103 GLN A C 1
ATOM 776 O O . GLN A 1 103 ? 16.118 2.551 -2.715 1.00 97.38 103 GLN A O 1
ATOM 781 N N . GLU A 1 104 ? 16.091 4.712 -2.130 1.00 97.62 104 GLU A N 1
ATOM 782 C CA . GLU A 1 104 ? 17.024 4.578 -1.004 1.00 97.62 104 GLU A CA 1
ATOM 783 C C . GLU A 1 104 ? 16.412 3.808 0.175 1.00 97.62 104 GLU A C 1
ATOM 785 O O . GLU A 1 104 ? 17.135 3.273 1.014 1.00 97.62 104 GLU A O 1
ATOM 790 N N . GLY A 1 105 ? 15.081 3.702 0.218 1.00 97.12 105 GLY A N 1
ATOM 791 C CA . GLY A 1 105 ? 14.358 3.168 1.363 1.00 97.12 105 GLY A CA 1
ATOM 792 C C . GLY A 1 105 ? 14.275 4.190 2.495 1.00 97.12 105 GLY A C 1
ATOM 793 O O . GLY A 1 105 ? 14.507 5.385 2.317 1.00 97.12 105 GLY A O 1
ATOM 794 N N . GLY A 1 106 ? 13.886 3.734 3.683 1.00 96.31 106 GLY A N 1
ATOM 795 C CA . GLY A 1 106 ? 13.772 4.585 4.868 1.00 96.31 106 GLY A CA 1
ATOM 796 C C . GLY A 1 106 ? 12.466 5.382 4.962 1.00 96.31 106 GLY A C 1
ATOM 797 O O . GLY A 1 106 ? 12.161 5.902 6.033 1.00 96.31 106 GLY A O 1
ATOM 798 N N . ALA A 1 107 ? 11.648 5.438 3.901 1.00 95.75 107 ALA A N 1
ATOM 799 C CA . ALA A 1 107 ? 10.322 6.056 3.982 1.00 95.75 107 ALA A CA 1
ATOM 800 C C . ALA A 1 107 ? 9.472 5.356 5.063 1.00 95.75 107 ALA A C 1
ATOM 802 O O . ALA A 1 107 ? 9.428 4.120 5.058 1.00 95.75 107 ALA A O 1
ATOM 803 N N . PRO A 1 108 ? 8.789 6.089 5.962 1.00 96.56 108 PRO A N 1
ATOM 804 C CA . PRO A 1 108 ? 7.936 5.473 6.968 1.00 96.56 108 PRO A CA 1
ATOM 805 C C . PRO A 1 108 ? 6.809 4.692 6.290 1.00 96.56 108 PRO A C 1
ATOM 807 O O . PRO A 1 108 ? 6.069 5.238 5.477 1.00 96.56 108 PRO A O 1
ATOM 810 N N . MET A 1 109 ? 6.693 3.407 6.610 1.00 97.56 109 MET A N 1
ATOM 811 C CA . MET A 1 109 ? 5.577 2.566 6.179 1.00 97.56 109 MET A CA 1
ATOM 812 C C . MET A 1 109 ? 4.565 2.339 7.296 1.00 97.56 109 MET A C 1
ATOM 814 O O . MET A 1 109 ? 3.378 2.176 7.028 1.00 97.56 109 MET A O 1
ATOM 818 N N . ARG A 1 110 ? 5.017 2.339 8.553 1.00 98.06 110 ARG A N 1
ATOM 819 C CA . ARG A 1 110 ? 4.152 2.310 9.734 1.00 98.06 110 ARG A CA 1
ATOM 820 C C . ARG A 1 110 ? 4.828 3.028 10.889 1.00 98.06 110 ARG A C 1
ATOM 822 O O . ARG A 1 110 ? 6.014 2.812 11.142 1.00 98.06 110 ARG A O 1
ATOM 829 N N . TYR A 1 111 ? 4.063 3.838 11.606 1.00 98.12 111 TYR A N 1
ATOM 830 C CA . TYR A 1 111 ? 4.499 4.436 12.863 1.00 98.12 111 TYR A CA 1
ATOM 831 C C . TYR A 1 111 ? 4.225 3.509 14.052 1.00 98.12 111 TYR A C 1
ATOM 833 O O . TYR A 1 111 ? 3.401 2.596 13.982 1.00 98.12 111 TYR A O 1
ATOM 841 N N . SER A 1 112 ? 4.937 3.732 15.150 1.00 97.50 112 SER A N 1
ATOM 842 C CA . SER A 1 112 ? 4.680 3.058 16.417 1.00 97.50 112 SER A CA 1
ATOM 843 C C . SER A 1 112 ? 3.357 3.538 17.014 1.00 97.50 112 SER A C 1
ATOM 845 O O . SER A 1 112 ? 3.065 4.733 17.008 1.00 97.50 112 SER A O 1
ATOM 847 N N . GLN A 1 113 ? 2.579 2.608 17.573 1.00 96.75 113 GLN A N 1
ATOM 848 C CA . GLN A 1 113 ? 1.348 2.936 18.304 1.00 96.75 113 GLN A CA 1
ATOM 849 C C . GLN A 1 113 ? 1.624 3.400 19.743 1.00 96.75 113 GLN A C 1
ATOM 851 O O . GLN A 1 113 ? 0.750 3.978 20.382 1.00 96.75 113 GLN A O 1
ATOM 856 N N . THR A 1 114 ? 2.828 3.145 20.266 1.00 96.38 114 THR A N 1
ATOM 857 C CA . THR A 1 114 ? 3.199 3.449 21.659 1.00 96.38 114 THR A CA 1
ATOM 858 C C . THR A 1 114 ? 4.116 4.662 21.782 1.00 96.38 114 THR A C 1
ATOM 860 O O . THR A 1 114 ? 4.131 5.309 22.825 1.00 96.38 114 THR A O 1
ATOM 863 N N . GLU A 1 115 ? 4.876 4.991 20.735 1.00 96.00 115 GLU A N 1
ATOM 864 C CA . GLU A 1 115 ? 5.833 6.102 20.729 1.00 96.00 115 GLU A CA 1
ATOM 865 C C . GLU A 1 115 ? 5.561 7.047 19.550 1.00 96.00 115 GLU A C 1
ATOM 867 O O . GLU A 1 115 ? 5.808 6.722 18.387 1.00 96.00 115 GLU A O 1
ATOM 872 N N . LYS A 1 116 ? 5.054 8.251 19.845 1.00 93.19 116 LYS A N 1
ATOM 873 C CA . LYS A 1 116 ? 4.645 9.220 18.819 1.00 93.19 116 LYS A CA 1
ATOM 874 C C . LYS A 1 116 ? 5.809 9.583 17.890 1.00 93.19 116 LYS A C 1
ATOM 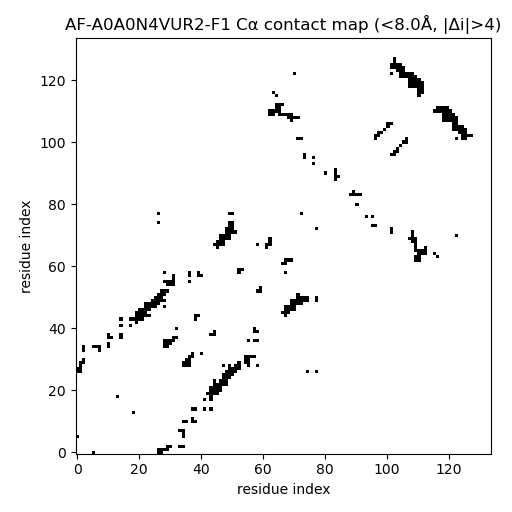876 O O . LYS A 1 116 ? 6.839 10.076 18.338 1.00 93.19 116 LYS A O 1
ATOM 881 N N . GLY A 1 117 ? 5.604 9.404 16.585 1.00 92.50 117 GLY A N 1
ATOM 882 C CA . GLY A 1 117 ? 6.570 9.775 15.545 1.00 92.50 117 GLY A CA 1
ATOM 883 C C . GLY A 1 117 ? 7.702 8.767 15.330 1.00 92.50 117 GLY A C 1
ATOM 884 O O . GLY A 1 117 ? 8.455 8.915 14.368 1.00 92.50 117 GLY A O 1
ATOM 885 N N . LYS A 1 118 ? 7.804 7.716 16.155 1.00 97.50 118 LYS A N 1
ATOM 886 C CA . LYS A 1 118 ? 8.751 6.624 15.923 1.00 97.50 118 LYS A CA 1
ATOM 887 C C . LYS A 1 118 ? 8.306 5.807 14.716 1.00 97.5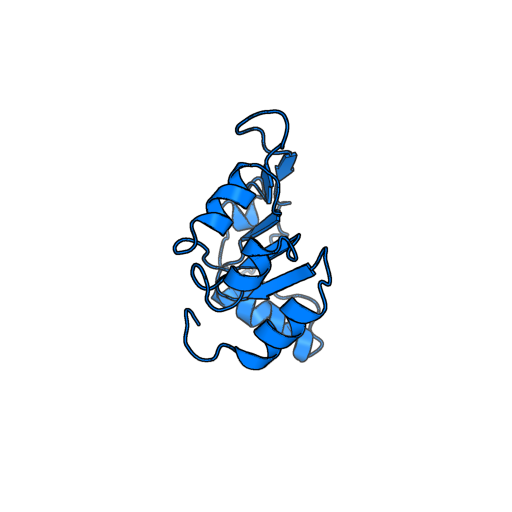0 118 LYS A C 1
ATOM 889 O O . LYS A 1 118 ? 7.163 5.357 14.655 1.00 97.50 118 LYS A O 1
ATOM 894 N N . ILE A 1 119 ? 9.212 5.604 13.766 1.00 97.62 119 ILE A N 1
ATOM 895 C CA . ILE A 1 119 ? 8.991 4.715 12.625 1.00 97.62 119 ILE A CA 1
ATOM 896 C C . ILE A 1 119 ? 9.178 3.278 13.117 1.00 97.62 119 ILE A C 1
ATOM 898 O O . ILE A 1 119 ? 10.258 2.917 13.573 1.00 97.62 119 ILE A O 1
ATOM 902 N N . GLU A 1 120 ? 8.123 2.475 13.034 1.00 97.69 120 GLU A N 1
ATOM 903 C CA . GLU A 1 120 ? 8.143 1.057 13.411 1.00 97.69 120 GLU A CA 1
ATOM 904 C C . GLU A 1 120 ? 8.544 0.183 12.218 1.00 97.69 120 GLU A C 1
ATOM 906 O O . GLU A 1 120 ? 9.258 -0.805 12.357 1.00 97.69 120 GLU A O 1
ATOM 911 N N . VAL A 1 121 ? 8.084 0.563 11.024 1.00 97.75 121 VAL A N 1
ATOM 912 C CA . VAL A 1 121 ? 8.413 -0.109 9.767 1.00 97.75 121 VAL A CA 1
ATOM 913 C C . VAL A 1 121 ? 8.825 0.951 8.761 1.00 97.75 121 VAL A C 1
ATOM 915 O O . VAL A 1 121 ? 8.048 1.862 8.472 1.00 97.75 121 VAL A O 1
ATOM 918 N N . ALA A 1 122 ? 10.033 0.822 8.224 1.00 97.69 122 ALA A N 1
ATOM 919 C CA . ALA A 1 122 ? 10.539 1.650 7.139 1.00 97.69 122 ALA A CA 1
ATOM 920 C C . ALA A 1 122 ? 10.570 0.851 5.830 1.00 97.69 122 ALA A C 1
ATOM 922 O O . ALA A 1 122 ? 10.705 -0.374 5.838 1.00 97.69 122 ALA A O 1
ATOM 923 N N . SER A 1 123 ? 10.452 1.546 4.703 1.00 97.19 123 SER A N 1
ATOM 924 C CA . SER A 1 123 ? 10.582 0.929 3.383 1.00 97.19 123 SER A CA 1
ATOM 925 C C . SER A 1 123 ? 12.005 0.414 3.144 1.00 97.19 123 SER A C 1
ATOM 927 O O . SER A 1 123 ? 12.972 1.060 3.558 1.00 97.19 123 SER A O 1
ATOM 929 N N . PRO A 1 124 ? 12.160 -0.744 2.482 1.00 96.88 124 PRO A N 1
ATOM 930 C CA . PRO A 1 124 ? 13.472 -1.240 2.103 1.00 96.88 124 PRO A CA 1
ATOM 931 C C . PRO A 1 124 ? 14.037 -0.440 0.916 1.00 96.88 124 PRO A C 1
ATOM 933 O O . PRO A 1 124 ? 13.260 0.095 0.116 1.00 96.88 124 PRO A O 1
ATOM 936 N N . PRO A 1 125 ? 15.371 -0.397 0.752 1.00 97.06 125 PRO A N 1
ATOM 937 C CA . PRO A 1 125 ? 15.975 0.092 -0.479 1.00 97.06 125 PRO A CA 1
ATOM 938 C C . PRO A 1 125 ? 15.564 -0.785 -1.668 1.00 97.06 125 PRO A C 1
ATOM 940 O O . PRO A 1 125 ? 15.288 -1.979 -1.524 1.00 97.06 125 PRO A O 1
ATOM 943 N N . LYS A 1 126 ? 15.551 -0.193 -2.860 1.00 95.38 126 LYS A N 1
ATOM 944 C CA . LYS A 1 126 ? 15.303 -0.886 -4.127 1.00 95.38 126 LYS A CA 1
ATOM 945 C C . LYS A 1 126 ? 16.605 -1.150 -4.864 1.00 95.38 126 LYS A C 1
ATOM 947 O O . LYS A 1 126 ? 17.559 -0.381 -4.758 1.00 95.38 126 LYS A O 1
ATOM 952 N N . GLU A 1 127 ? 16.608 -2.226 -5.640 1.00 95.94 127 GLU A N 1
ATOM 953 C CA . GLU A 1 127 ? 17.733 -2.580 -6.496 1.00 95.94 127 GLU A CA 1
ATOM 954 C C . GLU A 1 127 ? 17.999 -1.486 -7.538 1.00 95.94 127 GLU A C 1
ATOM 956 O O . GLU A 1 127 ? 17.076 -0.945 -8.152 1.00 95.94 127 GLU A O 1
ATOM 961 N N . VAL A 1 128 ? 19.279 -1.174 -7.735 1.00 95.19 128 VAL A N 1
ATOM 962 C CA . VAL A 1 128 ? 19.753 -0.203 -8.718 1.00 95.19 128 VAL A CA 1
ATOM 963 C C . VAL A 1 128 ? 20.637 -0.926 -9.719 1.00 95.19 128 VAL A C 1
ATOM 965 O O . VAL A 1 128 ? 21.564 -1.638 -9.341 1.00 95.19 128 VAL A O 1
ATOM 968 N N . SER A 1 129 ? 20.379 -0.682 -11.000 1.00 92.38 129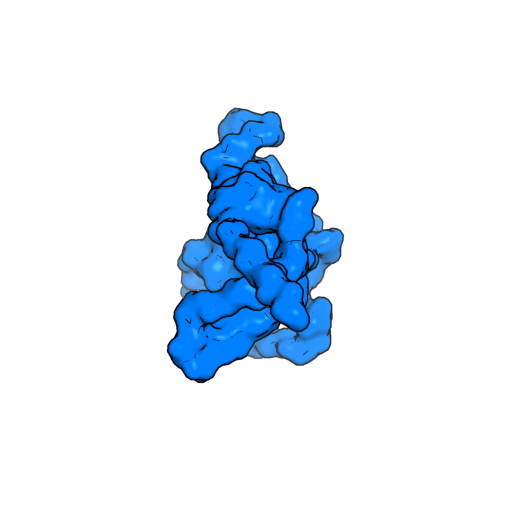 SER A N 1
ATOM 969 C CA . SER A 1 129 ? 21.236 -1.109 -12.099 1.00 92.38 129 SER A CA 1
ATOM 970 C C . SER A 1 129 ? 21.553 0.091 -12.988 1.00 92.38 129 SER A C 1
ATOM 972 O O . SER A 1 129 ? 20.711 0.973 -13.171 1.00 92.38 129 SER A O 1
ATOM 974 N N . SER A 1 130 ? 22.775 0.143 -13.520 1.00 88.06 130 SER A N 1
ATOM 975 C CA . SER A 1 130 ? 23.175 1.166 -14.488 1.00 88.06 130 SER A CA 1
ATOM 976 C C . SER A 1 130 ? 23.106 0.584 -15.892 1.00 88.06 130 SER A C 1
ATOM 978 O O . SER A 1 130 ? 23.688 -0.460 -16.179 1.00 88.06 130 SER A O 1
ATOM 980 N N . ILE A 1 131 ? 22.392 1.277 -16.774 1.00 84.12 131 ILE A N 1
ATOM 981 C CA . ILE A 1 131 ? 22.324 0.939 -18.191 1.00 84.12 131 ILE A CA 1
ATOM 982 C C . ILE A 1 131 ? 23.238 1.929 -18.905 1.00 84.12 131 ILE A C 1
ATOM 984 O O . ILE A 1 131 ? 22.978 3.132 -18.899 1.00 84.12 131 ILE A O 1
ATOM 988 N N . LYS A 1 132 ? 24.338 1.439 -19.479 1.00 79.56 132 LYS A N 1
ATOM 989 C CA . LYS A 1 132 ? 25.154 2.243 -20.390 1.00 79.56 132 LYS A CA 1
ATOM 990 C C . LYS A 1 132 ? 24.444 2.250 -21.739 1.00 79.56 132 LYS A C 1
ATOM 992 O O . LYS A 1 132 ? 24.220 1.184 -22.302 1.00 79.56 132 LYS A O 1
ATOM 997 N N . ALA A 1 133 ? 24.055 3.428 -22.214 1.00 70.31 133 ALA A N 1
ATOM 998 C CA . ALA A 1 133 ? 23.713 3.586 -23.620 1.00 70.31 133 ALA A CA 1
ATOM 999 C C . ALA A 1 133 ? 25.026 3.529 -24.415 1.00 70.31 133 ALA A C 1
ATOM 1001 O O . ALA A 1 133 ? 25.961 4.262 -24.079 1.00 70.31 133 ALA A O 1
ATOM 1002 N N . GLU A 1 134 ? 25.108 2.604 -25.371 1.00 59.69 134 GLU A N 1
ATOM 1003 C CA . GLU A 1 134 ? 26.181 2.548 -26.375 1.00 59.69 134 GLU A CA 1
ATOM 1004 C C . GLU A 1 134 ? 26.056 3.695 -27.384 1.00 59.69 134 GLU A C 1
ATOM 1006 O O . GLU A 1 134 ? 24.905 4.081 -27.704 1.00 59.69 134 GLU A O 1
#

Radius of gyration: 16.3 Å; Cα contacts (8 Å, |Δi|>4): 231; chains: 1; bounding box: 48×26×48 Å

Solvent-accessible surface area (backbone atoms only — not comparable to full-atom values): 7720 Å² total; per-residue (Å²): 92,70,82,47,91,57,66,58,70,62,50,52,54,51,51,73,69,64,62,61,72,35,74,46,79,41,62,43,47,30,30,77,80,34,65,54,25,51,33,52,78,69,59,19,50,38,33,39,39,27,50,50,64,90,66,20,66,67,57,51,52,32,32,65,45,30,68,24,35,42,45,81,35,58,60,69,59,48,53,48,51,54,52,29,53,77,68,74,40,95,77,84,90,70,78,81,44,66,96,34,50,71,25,68,15,66,39,70,23,21,28,29,73,88,43,88,82,39,69,67,35,58,40,67,59,51,93,82,82,87,82,82,83,129

Mean predicted aligned error: 3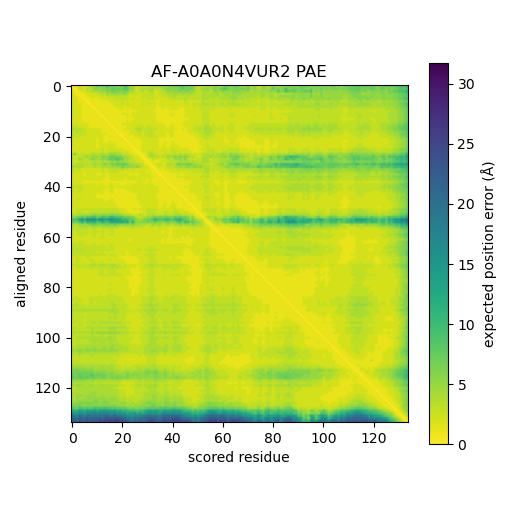.46 Å

InterPro domains:
  IPR004165 Coenzyme A transferase family I [PF01144] (1-127)
  IPR004165 Coenzyme A transferase family I [PTHR13707] (1-132)
  IPR004165 Coenzyme A transferase family I [SM00882] (1-134)
  IPR037171 NagB/RpiA transferase-like [SSF100950] (1-118)

Foldseek 3Di:
DQQPPAPFVVLVVVVVVLAAADEEEDQECHECPGHVNSVLVSRRYAEYEHQDYPHYPSVVVCQQLQVHFYHHDHNVRSVVCVVCVVVVNNDDDDPPQPPHCNACKQDQGGADNVDGPHRPDIGHHHDDDDDDDD

pLDDT: mean 94.73, std 5.74, range [59.69, 98.69]